Protein AF-A0A0F9HUX2-F1 (afdb_monomer_lite)

Secondary structure (DSSP, 8-state):
---PPPP--------TT-------------------PPPP----------PPEEEEEEEEEETTEEE-SSS--BPPTTPPEE---GGGT-SEEEESSHHHHHHHSTTS-SEEEEEEEEEEEEE-SSEEEEEEEEEEEEEEE-TTS-HHHHHHHHHHHHSPP------------------

Sequence (179 aa):
PPIIRPLDLGIPSMDPAAFLYPKHAAMMRSALLGPTARPDTSELPLETTFGEIIAWRAWKVDGGRLTSPYQDTPWQPGEIMEGGDPFKDHGFYAHKRVEHLFAQERENWQVVGTVKLWGNVVEHTEGYRAEFALPHEFHIFHSTFSDSFKDWLKQEYTAAPSSCDSGGGRFLGGGIGSE

Organism: NCBI:txid412755

Radius of gyration: 27.15 Å; chains: 1; bounding box: 93×83×53 Å

Structure (mmCIF, N/CA/C/O backbone):
data_AF-A0A0F9HUX2-F1
#
_entry.id   AF-A0A0F9HUX2-F1
#
loop_
_atom_site.group_PDB
_atom_site.id
_atom_site.type_symbol
_atom_site.label_atom_id
_atom_site.label_alt_id
_atom_site.label_comp_id
_atom_site.label_asym_id
_atom_site.label_entity_id
_atom_site.label_seq_id
_atom_site.pdbx_PDB_ins_code
_atom_site.Cartn_x
_atom_site.Cartn_y
_atom_site.Cartn_z
_atom_site.occupancy
_atom_site.B_iso_or_equiv
_atom_site.auth_seq_id
_atom_site.auth_comp_id
_atom_site.auth_asym_id
_atom_site.auth_atom_id
_atom_site.pdbx_PDB_model_num
ATOM 1 N N . PRO A 1 1 ? 10.590 54.035 8.665 1.00 52.31 1 PRO A N 1
ATOM 2 C CA . PRO A 1 1 ? 10.602 52.553 8.566 1.00 52.31 1 PRO A CA 1
ATOM 3 C C . PRO A 1 1 ? 11.756 52.095 7.659 1.00 52.31 1 PRO A C 1
ATOM 5 O O . PRO A 1 1 ? 11.871 52.627 6.557 1.00 52.31 1 PRO A O 1
ATOM 8 N N . PRO A 1 2 ? 12.661 51.210 8.113 1.00 50.84 2 PRO A N 1
ATOM 9 C CA . PRO A 1 2 ? 13.792 50.803 7.291 1.00 50.84 2 PRO A CA 1
ATOM 10 C C . PRO A 1 2 ? 13.350 49.805 6.214 1.00 50.84 2 PRO A C 1
ATOM 12 O O . PRO A 1 2 ? 12.593 48.872 6.473 1.00 50.84 2 PRO A O 1
ATOM 15 N N . ILE A 1 3 ? 13.828 50.046 4.995 1.00 51.69 3 ILE A N 1
ATOM 16 C CA . ILE A 1 3 ? 13.624 49.220 3.804 1.00 51.69 3 ILE A CA 1
ATOM 17 C C . ILE A 1 3 ? 14.624 48.062 3.873 1.00 51.69 3 ILE A C 1
ATOM 19 O O . ILE A 1 3 ? 15.833 48.279 3.786 1.00 51.69 3 ILE A O 1
ATOM 23 N N . ILE A 1 4 ? 14.121 46.842 4.054 1.00 52.94 4 ILE A N 1
ATOM 24 C CA . ILE A 1 4 ? 14.918 45.612 4.030 1.00 52.94 4 ILE A CA 1
ATOM 25 C C . ILE A 1 4 ? 15.219 45.276 2.565 1.00 52.94 4 ILE A C 1
ATOM 27 O O . ILE A 1 4 ? 14.303 45.100 1.764 1.00 52.94 4 ILE A O 1
ATOM 31 N N . ARG A 1 5 ? 16.506 45.211 2.206 1.00 58.47 5 ARG A N 1
ATOM 32 C CA . ARG A 1 5 ? 16.953 44.679 0.911 1.00 58.47 5 ARG A CA 1
ATOM 33 C C . ARG A 1 5 ? 16.986 43.145 0.966 1.00 58.47 5 ARG A C 1
ATOM 35 O O . ARG A 1 5 ? 17.370 42.610 2.006 1.00 58.47 5 ARG A O 1
ATOM 42 N N . PRO A 1 6 ? 16.627 42.441 -0.119 1.00 49.25 6 PRO A N 1
ATOM 43 C CA . PRO A 1 6 ? 16.744 40.990 -0.171 1.00 49.25 6 PRO A CA 1
ATOM 44 C C . PRO A 1 6 ? 18.218 40.559 -0.169 1.00 49.25 6 PRO A C 1
ATOM 46 O O . PRO A 1 6 ? 19.054 41.161 -0.845 1.00 49.25 6 PRO A O 1
ATOM 49 N N . LEU A 1 7 ? 18.509 39.529 0.630 1.00 53.97 7 LEU A N 1
ATOM 50 C CA . LEU A 1 7 ? 19.787 38.826 0.668 1.00 53.97 7 LEU A CA 1
ATOM 51 C C . LEU A 1 7 ? 20.039 38.152 -0.685 1.00 53.97 7 LEU A C 1
ATOM 53 O O . LEU A 1 7 ? 19.245 37.326 -1.133 1.00 53.97 7 LEU A O 1
ATOM 57 N N . ASP A 1 8 ? 21.171 38.493 -1.286 1.00 49.06 8 ASP A N 1
ATOM 58 C CA . ASP A 1 8 ? 21.746 37.838 -2.454 1.00 49.06 8 ASP A CA 1
ATOM 59 C C . ASP A 1 8 ? 22.336 36.487 -2.013 1.00 49.06 8 ASP A C 1
ATOM 61 O O . ASP A 1 8 ? 23.465 36.396 -1.526 1.00 49.06 8 ASP A O 1
ATOM 65 N N . LEU A 1 9 ? 21.515 35.435 -2.056 1.00 49.03 9 LEU A N 1
ATOM 66 C CA . LEU A 1 9 ? 21.965 34.063 -1.841 1.00 49.03 9 LEU A CA 1
ATOM 67 C C . LEU A 1 9 ? 22.540 33.559 -3.163 1.00 49.03 9 LEU A C 1
ATOM 69 O O . LEU A 1 9 ? 21.802 33.141 -4.051 1.00 49.03 9 LEU A O 1
ATOM 73 N N . GLY A 1 10 ? 23.867 33.624 -3.280 1.00 45.81 10 GLY A N 1
ATOM 74 C CA . GLY A 1 10 ? 24.620 33.098 -4.413 1.00 45.81 10 GLY A CA 1
ATOM 75 C C . GLY A 1 10 ? 24.354 31.610 -4.630 1.00 45.81 10 GLY A C 1
ATOM 76 O O . GLY A 1 10 ? 24.972 30.757 -3.995 1.00 45.81 10 GLY A O 1
ATOM 77 N N . ILE A 1 11 ? 23.441 31.306 -5.550 1.00 53.97 11 ILE A N 1
ATOM 78 C CA . ILE A 1 11 ? 23.256 29.968 -6.104 1.00 53.97 11 ILE A CA 1
ATOM 79 C C . ILE A 1 11 ? 24.374 29.764 -7.136 1.00 53.97 11 ILE A C 1
ATOM 81 O O . ILE A 1 11 ? 24.425 30.507 -8.120 1.00 53.97 11 ILE A O 1
ATOM 85 N N . PRO A 1 12 ? 25.289 28.797 -6.952 1.00 48.44 12 PRO A N 1
ATOM 86 C CA . PRO A 1 12 ? 26.262 28.483 -7.984 1.00 48.44 12 PRO A CA 1
ATOM 87 C C . PRO A 1 12 ? 25.538 27.918 -9.212 1.00 48.44 12 PRO A C 1
ATOM 89 O O . PRO A 1 12 ? 24.789 26.946 -9.129 1.00 48.44 12 PRO A O 1
ATOM 92 N N . SER A 1 13 ? 25.780 28.557 -10.354 1.00 51.34 13 SER A N 1
ATOM 93 C CA . SER A 1 13 ? 25.382 28.116 -11.690 1.00 51.34 13 SER A CA 1
ATOM 94 C C . SER A 1 13 ? 25.870 26.685 -11.941 1.00 51.34 13 SER A C 1
ATOM 96 O O . SER A 1 13 ? 27.068 26.467 -12.117 1.00 51.34 13 SER A O 1
ATOM 98 N N . MET A 1 14 ? 24.958 25.711 -11.959 1.00 44.34 14 MET A N 1
ATOM 99 C CA . MET A 1 14 ? 25.262 24.349 -12.401 1.00 44.34 14 MET A CA 1
ATOM 100 C C . MET A 1 14 ? 25.353 24.301 -13.929 1.00 44.34 14 MET A C 1
ATOM 102 O O . MET A 1 14 ? 24.434 24.712 -14.634 1.00 44.34 14 MET A O 1
ATOM 106 N N . ASP A 1 15 ? 26.481 23.792 -14.415 1.00 56.59 15 ASP A N 1
ATOM 107 C CA . ASP A 1 15 ? 26.767 23.520 -15.821 1.00 56.59 15 ASP A CA 1
ATOM 108 C C . ASP A 1 15 ? 25.947 22.300 -16.312 1.00 56.59 15 ASP A C 1
ATOM 110 O O . ASP A 1 15 ? 26.063 21.218 -15.727 1.00 56.59 15 ASP A O 1
ATOM 114 N N . PRO A 1 16 ? 25.120 22.425 -17.369 1.00 47.56 16 PRO A N 1
ATOM 115 C CA . PRO A 1 16 ? 24.325 21.318 -17.903 1.00 47.56 16 PRO A CA 1
ATOM 116 C C . PRO A 1 16 ? 25.131 20.261 -18.688 1.00 47.56 16 PRO A C 1
ATOM 118 O O . PRO A 1 16 ? 24.538 19.308 -19.190 1.00 47.56 16 PRO A O 1
ATOM 121 N N . ALA A 1 17 ? 26.461 20.370 -18.798 1.00 43.97 17 ALA A N 1
ATOM 122 C CA . ALA A 1 17 ? 27.284 19.455 -19.600 1.00 43.97 17 ALA A CA 1
ATOM 123 C C . ALA A 1 17 ? 27.924 18.269 -18.836 1.00 43.97 17 ALA A C 1
ATOM 125 O O . ALA A 1 17 ? 28.698 17.510 -19.419 1.00 43.97 17 ALA A O 1
ATOM 126 N N . ALA A 1 18 ? 27.606 18.050 -17.555 1.00 44.78 18 ALA A N 1
ATOM 127 C CA . ALA A 1 18 ? 28.278 17.031 -16.732 1.00 44.78 18 ALA A CA 1
ATOM 128 C C . ALA A 1 18 ? 27.721 15.587 -16.833 1.00 44.78 18 ALA A C 1
ATOM 130 O O . ALA A 1 18 ? 28.153 14.717 -16.078 1.00 44.78 18 ALA A O 1
ATOM 131 N N . PHE A 1 19 ? 26.821 15.284 -17.776 1.00 44.94 19 PHE A N 1
ATOM 132 C CA . PHE A 1 19 ? 26.379 13.908 -18.071 1.00 44.94 19 PHE A CA 1
ATOM 133 C C . PHE A 1 19 ? 27.100 13.328 -19.296 1.00 44.94 19 PHE A C 1
ATOM 135 O O . PHE A 1 19 ? 26.505 13.014 -20.323 1.00 44.94 19 PHE A O 1
ATOM 142 N N . LEU A 1 20 ? 28.414 13.158 -19.174 1.00 39.94 20 LEU A N 1
ATOM 143 C CA . LEU A 1 20 ? 29.215 12.335 -20.077 1.00 39.94 20 LEU A CA 1
ATOM 144 C C . LEU A 1 20 ? 29.820 11.203 -19.252 1.00 39.94 20 LEU A C 1
ATOM 146 O O . LEU A 1 20 ? 30.869 11.363 -18.640 1.00 39.94 20 LEU A O 1
ATOM 150 N N . TYR A 1 21 ? 29.128 10.064 -19.222 1.00 44.72 21 TYR A N 1
ATOM 151 C CA . TYR A 1 21 ? 29.671 8.795 -18.742 1.00 44.72 21 TYR A CA 1
ATOM 152 C C . TYR A 1 21 ? 30.761 8.311 -19.714 1.00 44.72 21 TYR A C 1
ATOM 154 O O . TYR A 1 21 ? 30.442 7.998 -20.864 1.00 44.72 21 TYR A O 1
ATOM 162 N N . PRO A 1 22 ? 32.034 8.184 -19.298 1.00 44.44 22 PRO A N 1
ATOM 163 C CA . PRO A 1 22 ? 33.033 7.441 -20.046 1.00 44.44 22 PRO A CA 1
ATOM 164 C C . PRO A 1 22 ? 33.162 6.024 -19.467 1.00 44.44 22 PRO A C 1
ATOM 166 O O . PRO A 1 22 ? 33.088 5.840 -18.252 1.00 44.44 22 PRO A O 1
ATOM 169 N N . LYS A 1 23 ? 33.486 5.056 -20.340 1.00 40.53 23 LYS A N 1
ATOM 170 C CA . LYS A 1 23 ? 33.548 3.587 -20.129 1.00 40.53 23 LYS A CA 1
ATOM 171 C C . LYS A 1 23 ? 32.155 2.996 -20.376 1.00 40.53 23 LYS A C 1
ATOM 173 O O . LYS A 1 23 ? 31.262 3.173 -19.572 1.00 40.53 23 LYS A O 1
ATOM 178 N N . HIS A 1 24 ? 31.858 2.426 -21.540 1.00 37.78 24 HIS A N 1
ATOM 179 C CA . HIS A 1 24 ? 32.299 1.098 -21.970 1.00 37.78 24 HIS A CA 1
ATOM 180 C C . HIS A 1 24 ? 32.529 1.073 -23.498 1.00 37.78 24 HIS A C 1
ATOM 182 O O . HIS A 1 24 ? 31.682 0.643 -24.275 1.00 37.78 24 HIS A O 1
ATOM 188 N N . ALA A 1 25 ? 33.706 1.520 -23.934 1.00 44.34 25 ALA A N 1
ATOM 189 C CA . ALA A 1 25 ? 34.208 1.311 -25.290 1.00 44.34 25 ALA A CA 1
ATOM 190 C C . ALA A 1 25 ? 35.470 0.445 -25.213 1.00 44.34 25 ALA A C 1
ATOM 192 O O . ALA A 1 25 ? 36.578 0.961 -25.283 1.00 44.34 25 ALA A O 1
ATOM 193 N N . ALA A 1 26 ? 35.299 -0.859 -24.985 1.00 42.72 26 ALA A N 1
ATOM 194 C CA . ALA A 1 26 ? 36.306 -1.892 -25.242 1.00 42.72 26 ALA A CA 1
ATOM 195 C C . ALA A 1 26 ? 35.709 -3.278 -24.958 1.00 42.72 26 ALA A C 1
ATOM 197 O O . ALA A 1 26 ? 35.698 -3.711 -23.815 1.00 42.72 26 ALA A O 1
ATOM 198 N N . MET A 1 27 ? 35.208 -3.956 -25.993 1.00 44.00 27 MET A N 1
ATOM 199 C CA . MET A 1 27 ? 35.378 -5.402 -26.217 1.00 44.00 27 MET A CA 1
ATOM 200 C C . MET A 1 27 ? 34.599 -5.800 -27.476 1.00 44.00 27 MET A C 1
ATOM 202 O O . MET A 1 27 ? 33.515 -6.367 -27.432 1.00 44.00 27 MET A O 1
ATOM 206 N N . MET A 1 28 ? 35.174 -5.491 -28.634 1.00 45.31 28 MET A N 1
ATOM 207 C CA . MET A 1 28 ? 34.886 -6.225 -29.860 1.00 45.31 28 MET A CA 1
ATOM 208 C C . MET A 1 28 ? 36.211 -6.570 -30.521 1.00 45.31 28 MET A C 1
ATOM 210 O O . MET A 1 28 ? 36.865 -5.690 -31.079 1.00 45.31 28 MET A O 1
ATOM 214 N N . ARG A 1 29 ? 36.589 -7.851 -30.446 1.00 42.22 29 ARG A N 1
ATOM 215 C CA . ARG A 1 29 ? 37.117 -8.633 -31.574 1.00 42.22 29 ARG A CA 1
ATOM 216 C C . ARG A 1 29 ? 37.336 -10.099 -31.189 1.00 42.22 29 ARG A C 1
ATOM 218 O O . ARG A 1 29 ? 37.993 -10.400 -30.203 1.00 42.22 29 ARG A O 1
ATOM 225 N N . SER A 1 30 ? 36.856 -10.949 -32.095 1.00 38.41 30 SER A N 1
ATOM 226 C CA . SER A 1 30 ? 37.288 -12.321 -32.379 1.00 38.41 30 SER A CA 1
ATOM 227 C C . SER A 1 30 ? 36.881 -13.440 -31.422 1.00 38.41 30 SER A C 1
ATOM 229 O O . SER A 1 30 ? 37.603 -13.783 -30.496 1.00 38.41 30 SER A O 1
ATOM 231 N N . ALA A 1 31 ? 35.829 -14.156 -31.820 1.00 46.97 31 ALA A N 1
ATOM 232 C CA . ALA A 1 31 ? 35.821 -15.610 -31.740 1.00 46.97 31 ALA A CA 1
ATOM 233 C C . ALA A 1 31 ? 35.429 -16.173 -33.113 1.00 46.97 31 ALA A C 1
ATOM 235 O O . ALA A 1 31 ? 34.412 -15.804 -33.699 1.00 46.97 31 ALA A O 1
ATOM 236 N N . LEU A 1 32 ? 36.320 -17.006 -33.638 1.00 50.41 32 LEU A N 1
ATOM 237 C CA . LEU A 1 32 ? 36.168 -17.796 -34.848 1.00 50.41 32 LEU A CA 1
ATOM 238 C C . LEU A 1 32 ? 35.016 -18.795 -34.681 1.00 50.41 32 LEU A C 1
ATOM 240 O O . LEU A 1 32 ? 34.799 -19.334 -33.599 1.00 50.41 32 LEU A O 1
ATOM 244 N N . LEU A 1 33 ? 34.311 -19.037 -35.783 1.00 53.19 33 LEU A N 1
ATOM 245 C CA . LEU A 1 33 ? 33.269 -20.044 -35.959 1.00 53.19 33 LEU A CA 1
ATOM 246 C C . LEU A 1 33 ? 33.734 -21.429 -35.470 1.00 53.19 33 LEU A C 1
ATOM 248 O O . LEU A 1 33 ? 34.483 -22.117 -36.161 1.00 53.19 33 LEU A O 1
ATOM 252 N N . GLY A 1 34 ? 33.269 -21.837 -34.289 1.00 52.94 34 GLY A N 1
ATOM 253 C CA . GLY A 1 34 ? 33.188 -23.241 -33.882 1.00 52.94 34 GLY A CA 1
ATOM 254 C C . GLY A 1 34 ? 31.833 -23.837 -34.294 1.00 52.94 34 GLY A C 1
ATOM 255 O O . GLY A 1 34 ? 30.872 -23.080 -34.461 1.00 52.94 34 GLY A O 1
ATOM 256 N N . PRO A 1 35 ? 31.726 -25.166 -34.486 1.00 54.91 35 PRO A N 1
ATOM 257 C CA . PRO A 1 35 ? 30.465 -25.812 -34.834 1.00 54.91 35 PRO A CA 1
ATOM 258 C C . PRO A 1 35 ? 29.410 -25.510 -33.766 1.00 54.91 35 PRO A C 1
ATOM 260 O O . PRO A 1 35 ? 29.627 -25.734 -32.576 1.00 54.91 35 PRO A O 1
ATOM 263 N N . THR A 1 36 ? 28.273 -24.979 -34.209 1.00 57.88 36 THR A N 1
ATOM 264 C CA . THR A 1 36 ? 27.108 -24.648 -33.391 1.00 57.88 36 THR A CA 1
ATOM 265 C C . THR A 1 36 ? 26.467 -25.925 -32.857 1.00 57.88 36 THR A C 1
ATOM 267 O O . THR A 1 36 ? 25.491 -26.439 -33.405 1.00 57.88 36 THR A O 1
ATOM 270 N N . ALA A 1 37 ? 27.013 -26.453 -31.760 1.00 58.31 37 ALA A N 1
ATOM 271 C CA . ALA A 1 37 ? 26.241 -27.315 -30.883 1.00 58.31 37 ALA A CA 1
ATOM 272 C C . ALA A 1 37 ? 24.991 -26.521 -30.487 1.00 58.31 37 ALA A C 1
ATOM 274 O O . ALA A 1 37 ? 25.092 -25.412 -29.955 1.00 58.31 37 ALA A O 1
ATOM 275 N N . ARG A 1 38 ? 23.809 -27.038 -30.842 1.00 59.78 38 ARG A N 1
ATOM 276 C CA . ARG A 1 38 ? 22.552 -26.465 -30.359 1.00 59.78 38 ARG A CA 1
ATOM 277 C C . ARG A 1 38 ? 22.642 -26.421 -28.831 1.00 59.78 38 ARG A C 1
ATOM 279 O O . ARG A 1 38 ? 23.103 -27.414 -28.267 1.00 59.78 38 ARG A O 1
ATOM 286 N N . PRO A 1 39 ? 22.251 -25.314 -28.178 1.00 61.03 39 PRO A N 1
ATOM 287 C CA . PRO A 1 39 ? 22.166 -25.299 -26.729 1.00 61.03 39 PRO A CA 1
ATOM 288 C C . PRO A 1 39 ? 21.292 -26.477 -26.307 1.00 61.03 39 PRO A C 1
ATOM 290 O O . PRO A 1 39 ? 20.183 -26.663 -26.819 1.00 61.03 39 PRO A O 1
ATOM 293 N N . ASP A 1 40 ? 21.875 -27.320 -25.464 1.00 56.19 40 ASP A N 1
ATOM 294 C CA . ASP A 1 40 ? 21.225 -28.480 -24.889 1.00 56.19 40 ASP A CA 1
ATOM 295 C C . ASP A 1 40 ? 19.905 -28.027 -24.256 1.00 56.19 40 ASP A C 1
ATOM 297 O O . ASP A 1 40 ? 19.872 -27.105 -23.444 1.00 56.19 40 ASP A O 1
ATOM 301 N N . THR A 1 41 ? 18.796 -28.604 -24.715 1.00 56.56 41 THR A N 1
ATOM 302 C CA . THR A 1 41 ? 17.450 -28.296 -24.206 1.00 56.56 41 THR A CA 1
ATOM 303 C C . THR A 1 41 ? 17.103 -29.192 -23.009 1.00 56.56 41 THR A C 1
ATOM 305 O O . THR A 1 41 ? 15.944 -29.270 -22.610 1.00 56.56 41 THR A O 1
ATOM 308 N N . SER A 1 42 ? 18.082 -29.907 -22.442 1.00 60.66 42 SER A N 1
ATOM 309 C CA . SER A 1 42 ? 17.913 -30.721 -21.241 1.00 60.66 42 SER A CA 1
ATOM 310 C C . SER A 1 42 ? 18.329 -29.947 -19.991 1.00 60.66 42 SER A C 1
ATOM 312 O O . SER A 1 42 ? 19.442 -30.049 -19.506 1.00 60.66 4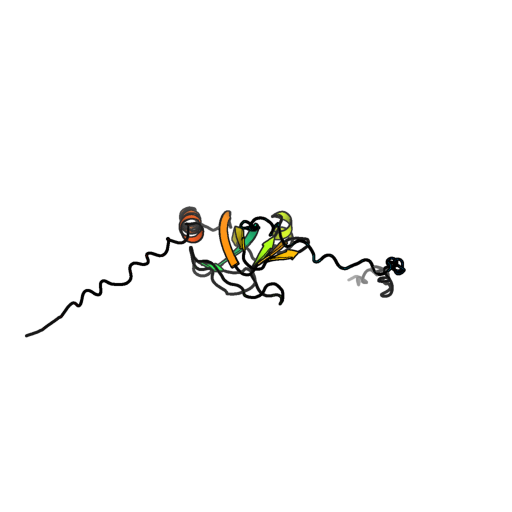2 SER A O 1
ATOM 314 N N . GLU A 1 43 ? 17.400 -29.105 -19.543 1.00 57.53 43 GLU A N 1
ATOM 315 C CA . GLU A 1 43 ? 17.175 -28.593 -18.181 1.00 57.53 43 GLU A CA 1
ATOM 316 C C . GLU A 1 43 ? 16.431 -27.268 -18.358 1.00 57.53 43 GLU A C 1
ATOM 318 O O . GLU A 1 43 ? 16.991 -26.177 -18.256 1.00 57.53 43 GLU A O 1
ATOM 323 N N . LEU A 1 44 ? 15.136 -27.353 -18.695 1.00 59.62 44 LEU A N 1
ATOM 324 C CA . LEU A 1 44 ? 14.259 -26.215 -18.439 1.00 59.62 44 LEU A CA 1
ATOM 325 C C . LEU A 1 44 ? 14.416 -25.912 -16.943 1.00 59.62 44 LEU A C 1
ATOM 327 O O . LEU A 1 44 ? 14.222 -26.837 -16.145 1.00 59.62 44 LEU A O 1
ATOM 331 N N . PRO A 1 45 ? 14.832 -24.692 -16.553 1.00 55.12 45 PRO A N 1
ATOM 332 C CA . PRO A 1 45 ? 14.969 -24.357 -15.147 1.00 55.12 45 PRO A CA 1
ATOM 333 C C . PRO A 1 45 ? 13.656 -24.717 -14.459 1.00 55.12 45 PRO A C 1
ATOM 335 O O . PRO A 1 45 ? 12.591 -24.429 -15.015 1.00 55.12 45 PRO A O 1
ATOM 338 N N . LEU A 1 46 ? 13.757 -25.392 -13.302 1.00 57.19 46 LEU A N 1
ATOM 339 C CA . LEU A 1 46 ? 12.633 -25.644 -12.396 1.00 57.19 46 LEU A CA 1
ATOM 340 C C . LEU A 1 46 ? 11.689 -24.453 -12.480 1.00 57.19 46 LEU A C 1
ATOM 342 O O . LEU A 1 46 ? 12.181 -23.327 -12.355 1.00 57.19 46 LEU A O 1
ATOM 346 N N . GLU A 1 47 ? 10.399 -24.708 -12.728 1.00 49.19 47 GLU A N 1
ATOM 347 C CA . GLU A 1 47 ? 9.352 -23.688 -12.760 1.00 49.19 47 GLU A CA 1
ATOM 348 C C . GLU A 1 47 ? 9.686 -22.610 -11.733 1.00 49.19 47 GLU A C 1
ATOM 350 O O . GLU A 1 47 ? 9.614 -22.836 -10.524 1.00 49.19 47 GLU A O 1
ATOM 355 N N . THR A 1 48 ? 10.192 -21.470 -12.208 1.00 48.50 48 THR A N 1
ATOM 356 C CA . THR A 1 48 ? 10.581 -20.389 -11.315 1.00 48.50 48 THR A CA 1
ATOM 357 C C . THR A 1 48 ? 9.276 -19.721 -10.948 1.00 48.50 48 THR A C 1
ATOM 359 O O . THR A 1 48 ? 8.854 -18.749 -11.567 1.00 48.50 48 THR A O 1
ATOM 362 N N . THR A 1 49 ? 8.572 -20.311 -9.986 1.00 49.81 49 THR A N 1
ATOM 363 C CA . THR A 1 49 ? 7.463 -19.662 -9.311 1.00 49.81 49 THR A CA 1
ATOM 364 C C . THR A 1 49 ? 8.078 -18.504 -8.547 1.00 49.81 49 THR A C 1
ATOM 366 O O . THR A 1 49 ? 8.579 -18.672 -7.434 1.00 49.81 49 THR A O 1
ATOM 369 N N . PHE A 1 50 ? 8.124 -17.333 -9.179 1.00 61.12 50 PHE A N 1
ATOM 370 C CA . PHE A 1 50 ? 8.369 -16.091 -8.470 1.00 61.12 50 PHE A CA 1
ATOM 371 C C . PHE A 1 50 ? 7.241 -15.970 -7.447 1.00 61.12 50 PHE A C 1
ATOM 373 O O . PHE A 1 50 ? 6.083 -15.761 -7.808 1.00 61.12 50 PHE A O 1
ATOM 380 N N . GLY A 1 51 ? 7.570 -16.236 -6.182 1.00 75.62 51 GLY A N 1
ATOM 381 C CA . GLY A 1 51 ? 6.635 -16.069 -5.080 1.00 75.62 51 GLY A CA 1
ATOM 382 C C . GLY A 1 51 ? 6.133 -14.629 -5.026 1.00 75.62 51 GLY A C 1
ATOM 383 O O . GLY A 1 51 ? 6.781 -13.712 -5.534 1.00 75.62 51 GLY A O 1
ATOM 384 N N . GLU A 1 52 ? 4.969 -14.440 -4.414 1.00 90.62 52 GLU A N 1
ATOM 385 C CA . GLU A 1 52 ? 4.390 -13.117 -4.181 1.00 90.62 52 GLU A CA 1
ATOM 386 C C . GLU A 1 52 ? 5.429 -12.190 -3.524 1.00 90.62 52 GLU A C 1
ATOM 388 O O . GLU A 1 52 ? 6.047 -12.539 -2.514 1.00 90.62 52 GLU A O 1
ATOM 393 N N . ILE A 1 53 ? 5.620 -10.995 -4.083 1.00 95.94 53 ILE A N 1
ATOM 394 C CA . ILE A 1 53 ? 6.478 -9.972 -3.486 1.00 95.94 53 ILE A CA 1
ATOM 395 C C . ILE A 1 53 ? 5.658 -9.236 -2.435 1.00 95.94 53 ILE A C 1
ATOM 397 O O . ILE A 1 53 ? 4.608 -8.677 -2.742 1.00 95.94 53 ILE A O 1
ATOM 401 N N . ILE A 1 54 ? 6.153 -9.194 -1.200 1.00 97.19 54 ILE A N 1
ATOM 402 C CA . ILE A 1 54 ? 5.548 -8.403 -0.127 1.00 97.19 54 ILE A CA 1
ATOM 403 C C . ILE A 1 54 ? 6.293 -7.072 -0.024 1.00 97.19 54 ILE A C 1
ATOM 405 O O . ILE A 1 54 ? 7.510 -7.040 0.166 1.00 97.19 54 ILE A O 1
ATOM 409 N N . ALA A 1 55 ? 5.562 -5.969 -0.150 1.00 97.81 55 ALA A N 1
ATOM 410 C CA . ALA A 1 55 ? 6.118 -4.619 -0.135 1.00 97.81 55 ALA A CA 1
ATOM 411 C C . ALA A 1 55 ? 5.200 -3.634 0.603 1.00 97.81 55 ALA A C 1
ATOM 413 O O . ALA A 1 55 ? 4.036 -3.925 0.856 1.00 97.81 55 ALA A O 1
ATOM 414 N N . TRP A 1 56 ? 5.719 -2.464 0.966 1.00 98.31 56 TRP A N 1
ATOM 415 C CA . TRP A 1 56 ? 5.012 -1.444 1.741 1.00 98.31 56 TRP A CA 1
ATOM 416 C C . TRP A 1 56 ? 4.134 -0.556 0.866 1.00 98.31 56 TRP A C 1
ATOM 418 O O . TRP A 1 56 ? 4.586 -0.038 -0.153 1.00 98.31 56 TRP A O 1
ATOM 428 N N . ARG A 1 57 ? 2.896 -0.302 1.285 1.00 97.56 57 ARG A N 1
ATOM 429 C CA . ARG A 1 57 ? 1.981 0.601 0.582 1.00 97.56 57 ARG A CA 1
ATOM 430 C C . ARG A 1 57 ? 1.165 1.448 1.554 1.00 97.56 57 ARG A C 1
ATOM 432 O O . ARG A 1 57 ? 0.904 1.055 2.690 1.00 97.56 57 ARG A O 1
ATOM 439 N N . ALA A 1 58 ? 0.805 2.638 1.085 1.00 97.12 58 ALA A N 1
ATOM 440 C CA . ALA A 1 58 ? -0.099 3.557 1.747 1.00 97.12 58 ALA A CA 1
ATOM 441 C C . ALA A 1 58 ? -1.460 3.577 1.043 1.00 97.12 58 ALA A C 1
ATOM 443 O O . ALA A 1 58 ? -1.547 3.437 -0.181 1.00 97.12 58 ALA A O 1
ATOM 444 N N . TRP A 1 59 ? -2.511 3.803 1.822 1.00 97.25 59 TRP A N 1
ATOM 445 C CA . TRP A 1 59 ? -3.878 3.970 1.345 1.00 97.25 59 TRP A CA 1
ATOM 446 C C . TRP A 1 59 ? -4.544 5.169 2.009 1.00 97.25 59 TRP A C 1
ATOM 448 O O . TRP A 1 59 ? -4.234 5.536 3.151 1.00 97.25 59 TRP A O 1
ATOM 458 N N . LYS A 1 60 ? -5.514 5.734 1.293 1.00 96.06 60 LYS A N 1
ATOM 459 C CA . LYS A 1 60 ? -6.548 6.605 1.852 1.00 96.06 60 LYS A CA 1
ATOM 460 C C . LYS A 1 60 ? -7.776 5.771 2.185 1.00 96.06 60 LYS A C 1
ATOM 462 O O . LYS A 1 60 ? -7.924 4.647 1.712 1.00 96.06 60 LYS A O 1
ATOM 467 N N . VAL A 1 61 ? -8.637 6.325 3.022 1.00 95.62 61 VAL A N 1
ATOM 468 C CA . VAL A 1 61 ? -9.944 5.771 3.346 1.00 95.62 61 VAL A CA 1
ATOM 469 C C . VAL A 1 61 ? -10.988 6.780 2.904 1.00 95.62 61 VAL A C 1
ATOM 471 O O . VAL A 1 61 ? -11.095 7.858 3.486 1.00 95.62 61 VAL A O 1
ATOM 474 N N . ASP A 1 62 ? -11.770 6.409 1.898 1.00 94.31 62 ASP A N 1
ATOM 475 C CA . ASP A 1 62 ? -12.898 7.200 1.416 1.00 94.31 62 ASP A CA 1
ATOM 476 C C . ASP A 1 62 ? -14.167 6.347 1.404 1.00 94.31 62 ASP A C 1
ATOM 478 O O . ASP A 1 62 ? -14.147 5.185 1.000 1.00 94.31 62 ASP A O 1
ATOM 482 N N . GLY A 1 63 ? -15.265 6.885 1.939 1.00 92.69 63 GLY A N 1
ATOM 483 C CA . GLY A 1 63 ? -16.522 6.143 2.090 1.00 92.69 63 GLY A CA 1
ATOM 484 C C . GLY A 1 63 ? -16.389 4.807 2.842 1.00 92.69 63 GLY A C 1
ATOM 485 O O . GLY A 1 63 ? -17.162 3.885 2.589 1.00 92.69 63 GLY A O 1
ATOM 486 N N . GLY A 1 64 ? -15.391 4.672 3.725 1.00 93.12 64 GLY A N 1
ATOM 487 C CA . GLY A 1 64 ? -15.091 3.427 4.444 1.00 93.12 64 GLY A CA 1
ATOM 488 C C . GLY A 1 64 ? -14.322 2.378 3.631 1.00 93.12 64 GLY A C 1
ATOM 489 O O . GLY A 1 64 ? -14.194 1.247 4.086 1.00 93.12 64 GLY A O 1
ATOM 490 N N . ARG A 1 65 ? -13.800 2.723 2.450 1.00 94.88 65 ARG A N 1
ATOM 491 C CA . ARG A 1 65 ? -13.039 1.822 1.573 1.00 94.88 65 ARG A CA 1
ATOM 492 C C . ARG A 1 65 ? -11.616 2.318 1.387 1.00 94.88 65 ARG A C 1
ATOM 494 O O . ARG A 1 65 ? -11.370 3.522 1.401 1.00 94.88 65 ARG A O 1
ATOM 501 N N . LEU A 1 66 ? -10.686 1.389 1.180 1.00 96.62 66 LEU A N 1
ATOM 502 C CA . LEU A 1 66 ? -9.317 1.739 0.819 1.00 96.62 66 LEU A CA 1
ATOM 503 C C . LEU A 1 66 ? -9.277 2.300 -0.604 1.00 96.62 66 LEU A C 1
ATOM 505 O O . LEU A 1 66 ? -9.843 1.717 -1.526 1.00 96.62 66 LEU A O 1
ATOM 509 N N . THR A 1 67 ? -8.587 3.416 -0.793 1.00 96.12 67 THR A N 1
ATOM 510 C CA . THR A 1 67 ? -8.365 4.050 -2.097 1.00 96.12 67 THR A CA 1
ATOM 511 C C . THR A 1 67 ? -6.882 4.352 -2.292 1.00 96.12 67 THR A C 1
ATOM 513 O O . THR A 1 67 ? -6.086 4.358 -1.343 1.00 96.12 67 THR A O 1
ATOM 516 N N . SER A 1 68 ? -6.477 4.558 -3.546 1.00 92.44 68 SER A N 1
ATOM 517 C CA . SER A 1 68 ? -5.108 4.982 -3.843 1.00 92.44 68 SER A CA 1
ATOM 518 C C . SER A 1 68 ? -4.862 6.408 -3.315 1.00 92.44 68 SER A C 1
ATOM 520 O O . SER A 1 68 ? -5.737 7.263 -3.442 1.00 92.44 68 SER A O 1
ATOM 522 N N . PRO A 1 69 ? -3.675 6.715 -2.756 1.00 90.44 69 PRO A N 1
ATOM 523 C CA . PRO A 1 69 ? -3.355 8.068 -2.290 1.00 90.44 69 PRO A CA 1
ATOM 524 C C . PRO A 1 69 ? -3.470 9.155 -3.367 1.00 90.44 69 PRO A C 1
ATOM 526 O O . PRO A 1 69 ? -3.800 10.300 -3.057 1.00 90.44 69 PRO A O 1
ATOM 529 N N . TYR A 1 70 ? -3.228 8.782 -4.628 1.00 88.81 70 TYR A N 1
ATOM 530 C CA . TYR A 1 70 ? -3.175 9.699 -5.772 1.00 88.81 70 TYR A CA 1
ATOM 531 C C . TYR A 1 70 ? -4.270 9.472 -6.820 1.00 88.81 70 TYR A C 1
ATOM 533 O O . TYR A 1 70 ? -4.354 10.234 -7.779 1.00 88.81 70 TYR A O 1
ATOM 541 N N . GLN A 1 71 ? -5.066 8.409 -6.691 1.00 89.38 71 GLN A N 1
ATOM 542 C CA . GLN A 1 71 ? -6.118 8.069 -7.651 1.00 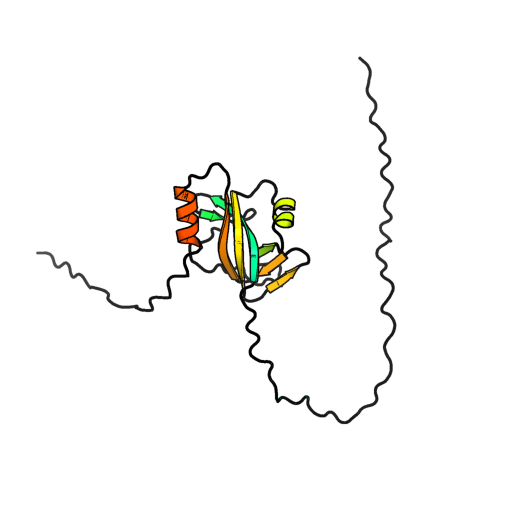89.38 71 GLN A CA 1
ATOM 543 C C . GLN A 1 71 ? -7.381 7.644 -6.905 1.00 89.38 71 GLN A C 1
ATOM 545 O O . GLN A 1 71 ? -7.308 6.889 -5.939 1.00 89.38 71 GLN A O 1
ATOM 550 N N . ASP A 1 72 ? -8.549 8.008 -7.420 1.00 88.12 72 ASP A N 1
ATOM 551 C CA . ASP A 1 72 ? -9.838 7.648 -6.812 1.00 88.12 72 ASP A CA 1
ATOM 552 C C . ASP A 1 72 ? -10.277 6.215 -7.168 1.00 88.12 72 ASP A C 1
ATOM 554 O O . ASP A 1 72 ? -11.454 5.928 -7.358 1.00 88.12 72 ASP A O 1
ATOM 558 N N . THR A 1 73 ? -9.319 5.292 -7.308 1.00 92.19 73 THR A N 1
ATOM 559 C CA . THR A 1 73 ? -9.602 3.877 -7.575 1.00 92.19 73 THR A CA 1
ATOM 560 C C . THR A 1 73 ? -9.818 3.144 -6.251 1.00 92.19 73 THR A C 1
ATOM 562 O O . THR A 1 73 ? -8.862 3.019 -5.471 1.00 92.19 73 THR A O 1
ATOM 565 N N . PRO A 1 74 ? -11.044 2.667 -5.971 1.00 95.00 74 PRO A N 1
ATOM 566 C CA . PRO A 1 74 ? -11.328 1.918 -4.761 1.00 95.00 74 PRO A CA 1
ATOM 567 C C . PRO A 1 74 ? -10.743 0.513 -4.847 1.00 95.00 74 PRO A C 1
ATOM 569 O O . PRO A 1 74 ? -10.826 -0.154 -5.875 1.00 95.00 74 PRO A O 1
ATOM 572 N N . TRP A 1 75 ? -10.188 0.056 -3.733 1.00 95.38 75 TRP A N 1
ATOM 573 C CA . TRP A 1 75 ? -9.795 -1.328 -3.532 1.00 95.38 75 TRP A CA 1
ATOM 574 C C . TRP A 1 75 ? -10.998 -2.093 -3.004 1.00 95.38 75 TRP A C 1
ATOM 576 O O . TRP A 1 75 ? -11.603 -1.701 -1.996 1.00 95.38 75 TRP A O 1
ATOM 586 N N . GLN A 1 76 ? -11.344 -3.179 -3.683 1.00 94.12 76 GLN A N 1
ATOM 587 C CA . GLN A 1 76 ? -12.411 -4.060 -3.233 1.00 94.12 76 GLN A CA 1
ATOM 588 C C . GLN A 1 76 ? -11.880 -4.987 -2.126 1.00 94.12 76 GLN A C 1
ATOM 590 O O . GLN A 1 76 ? -10.762 -5.495 -2.244 1.00 94.12 76 GLN A O 1
ATOM 595 N N . PRO A 1 77 ? -12.620 -5.174 -1.019 1.00 93.50 77 PRO A N 1
ATOM 596 C CA . PRO A 1 77 ? -12.179 -6.057 0.055 1.00 93.50 77 PRO A CA 1
ATOM 597 C C . PRO A 1 77 ? -12.049 -7.509 -0.413 1.00 93.50 77 PRO A C 1
ATOM 599 O O . PRO A 1 77 ? -12.954 -8.030 -1.059 1.00 93.50 77 PRO A O 1
ATOM 602 N N . GLY A 1 78 ? -10.918 -8.146 -0.101 1.00 90.88 78 GLY A N 1
ATOM 603 C CA . GLY A 1 78 ? -10.651 -9.553 -0.420 1.00 90.88 78 GLY A CA 1
ATOM 604 C C . GLY A 1 78 ? -10.460 -9.868 -1.908 1.00 90.88 78 GLY A C 1
ATOM 605 O O . GLY A 1 78 ? -10.223 -11.025 -2.251 1.00 90.88 78 GLY A O 1
ATOM 606 N N . GLU A 1 79 ? -10.541 -8.874 -2.797 1.00 92.06 79 GLU A N 1
ATOM 607 C CA . GLU A 1 79 ? -10.383 -9.075 -4.237 1.00 92.06 79 GLU A CA 1
ATOM 608 C C . GLU A 1 79 ? -8.976 -8.719 -4.715 1.00 92.06 79 GLU A C 1
ATOM 610 O O . GLU A 1 79 ? -8.328 -7.780 -4.243 1.00 92.06 79 GLU A O 1
ATOM 615 N N . ILE A 1 80 ? -8.520 -9.478 -5.709 1.00 94.69 80 ILE A N 1
ATOM 616 C CA . ILE A 1 80 ? -7.287 -9.193 -6.432 1.00 94.69 80 ILE A CA 1
ATOM 617 C C . ILE A 1 80 ? -7.519 -7.961 -7.301 1.00 94.69 80 ILE A C 1
ATOM 619 O O . ILE A 1 80 ? -8.444 -7.924 -8.111 1.00 94.69 80 ILE A O 1
ATOM 623 N N . MET A 1 81 ? -6.641 -6.975 -7.168 1.00 95.62 81 MET A N 1
ATOM 624 C CA . MET A 1 81 ? -6.651 -5.790 -8.010 1.00 95.62 81 MET A CA 1
ATOM 625 C C . MET A 1 81 ? -5.762 -6.009 -9.236 1.00 95.62 81 MET A C 1
ATOM 627 O O . MET A 1 81 ? -4.645 -6.506 -9.099 1.00 95.62 81 MET A O 1
ATOM 631 N N . GLU A 1 82 ? -6.219 -5.573 -10.412 1.00 95.81 82 GLU A N 1
ATOM 632 C CA . GLU A 1 82 ? -5.461 -5.595 -11.671 1.00 95.81 82 GLU A CA 1
ATOM 633 C C . GLU A 1 82 ? -5.202 -4.162 -12.155 1.00 95.81 82 GLU A C 1
ATOM 635 O O . GLU A 1 82 ? -6.121 -3.358 -12.306 1.00 95.81 82 GLU A O 1
ATOM 640 N N . GLY A 1 83 ? -3.927 -3.821 -12.337 1.00 92.62 83 GLY A N 1
ATOM 641 C CA . GLY A 1 83 ? -3.470 -2.458 -12.598 1.00 92.62 83 GLY A CA 1
ATOM 642 C C . GLY A 1 83 ? -2.958 -2.232 -14.019 1.00 92.62 83 GLY A C 1
ATOM 643 O O . GLY A 1 83 ? -2.545 -1.114 -14.331 1.00 92.62 83 GLY A O 1
ATOM 644 N N . GLY A 1 84 ? -2.981 -3.259 -14.875 1.00 93.38 84 GLY A N 1
ATOM 645 C CA . GLY A 1 84 ? -2.465 -3.225 -16.244 1.00 93.38 84 GLY A CA 1
ATOM 646 C C . GLY A 1 84 ? -0.961 -3.502 -16.353 1.00 93.38 84 GLY A C 1
ATOM 647 O O . GLY A 1 84 ? -0.334 -4.011 -15.430 1.00 93.38 84 GLY A O 1
ATOM 648 N N . ASP A 1 85 ? -0.383 -3.165 -17.509 1.00 93.81 85 ASP A N 1
ATOM 649 C CA . ASP A 1 85 ? 0.999 -3.506 -17.877 1.00 93.81 85 ASP A CA 1
ATOM 650 C C . ASP A 1 85 ? 2.044 -2.607 -17.172 1.00 93.81 85 ASP A C 1
ATOM 652 O O . ASP A 1 85 ? 2.164 -1.418 -17.510 1.00 93.81 85 ASP A O 1
ATOM 656 N N . PRO A 1 86 ? 2.852 -3.146 -16.238 1.00 93.81 86 PRO A N 1
ATOM 657 C CA . PRO A 1 86 ? 3.826 -2.361 -15.486 1.00 93.81 86 PRO A CA 1
ATOM 658 C C . PRO A 1 86 ? 4.995 -1.839 -16.324 1.00 93.81 86 PRO A C 1
ATOM 660 O O . PRO A 1 86 ? 5.630 -0.861 -15.930 1.00 93.81 86 PRO A O 1
ATOM 663 N N . PHE A 1 87 ? 5.261 -2.420 -17.499 1.00 92.44 87 PHE A N 1
ATOM 664 C CA . PHE A 1 87 ? 6.303 -1.941 -18.412 1.00 92.44 87 PHE A CA 1
ATOM 665 C C . PHE A 1 87 ? 5.876 -0.697 -19.205 1.00 92.44 87 PHE A C 1
ATOM 667 O O . PHE A 1 87 ? 6.720 -0.036 -19.808 1.00 92.44 87 PHE A O 1
ATOM 674 N N . LYS A 1 88 ? 4.579 -0.356 -19.195 1.00 94.12 88 LYS A N 1
ATOM 675 C CA . LYS A 1 88 ? 3.997 0.844 -19.833 1.00 94.12 88 LYS A CA 1
ATOM 676 C C . LYS A 1 88 ? 3.582 1.901 -18.822 1.00 94.12 88 LYS A C 1
ATOM 678 O O . LYS A 1 88 ? 2.640 2.656 -19.022 1.00 94.12 88 LYS A O 1
ATOM 683 N N . ASP A 1 89 ? 4.275 1.899 -17.704 1.00 90.06 89 ASP A N 1
ATOM 684 C CA . ASP A 1 89 ? 4.025 2.754 -16.571 1.00 90.06 89 ASP A CA 1
ATOM 685 C C . ASP A 1 89 ? 2.673 2.581 -15.833 1.00 90.06 89 ASP A C 1
ATOM 687 O O . ASP A 1 89 ? 2.357 3.379 -14.946 1.00 90.06 89 ASP A O 1
ATOM 691 N N . HIS A 1 90 ? 1.914 1.515 -16.097 1.00 93.00 90 HIS A N 1
ATOM 692 C CA . HIS A 1 90 ? 0.689 1.181 -15.353 1.00 93.00 90 HIS A CA 1
ATOM 693 C C . HIS A 1 90 ? 0.975 0.266 -14.148 1.00 93.00 90 HIS A C 1
ATOM 695 O O . HIS A 1 90 ? 2.122 -0.058 -13.877 1.00 93.00 90 HIS A O 1
ATOM 701 N N . GLY A 1 91 ? -0.036 -0.141 -13.383 1.00 94.56 91 GLY A N 1
ATOM 702 C CA . GLY A 1 91 ? 0.143 -1.077 -12.270 1.00 94.56 91 GLY A CA 1
ATOM 703 C C . GLY A 1 91 ? 0.222 -0.448 -10.878 1.00 94.56 91 GLY A C 1
ATOM 704 O O . GLY A 1 91 ? 0.149 0.767 -10.674 1.00 94.56 91 GLY A O 1
ATOM 705 N N . PHE A 1 92 ? 0.364 -1.318 -9.883 1.00 96.38 92 PHE A N 1
ATOM 706 C CA . PHE A 1 92 ? 0.393 -0.954 -8.474 1.00 96.38 92 PHE A CA 1
ATOM 707 C C . PHE A 1 92 ? 1.814 -0.775 -7.971 1.00 96.38 92 PHE A C 1
ATOM 709 O O . PHE A 1 92 ? 2.625 -1.697 -8.003 1.00 96.38 92 PHE A O 1
ATOM 716 N N . TYR A 1 93 ? 2.082 0.411 -7.437 1.00 96.12 93 TYR A N 1
ATOM 717 C CA . TYR A 1 93 ? 3.334 0.718 -6.765 1.00 96.12 93 TYR A CA 1
ATOM 718 C C . TYR A 1 93 ? 3.352 0.274 -5.303 1.00 96.12 93 TYR A C 1
ATOM 720 O O . TYR A 1 93 ? 2.368 0.434 -4.574 1.00 96.12 93 TYR A O 1
ATOM 728 N N . ALA A 1 94 ? 4.502 -0.212 -4.856 1.00 97.44 94 ALA A N 1
ATOM 729 C CA . ALA A 1 94 ? 4.800 -0.408 -3.445 1.00 97.44 94 ALA A CA 1
ATOM 730 C C . ALA A 1 94 ? 6.288 -0.169 -3.183 1.00 97.44 94 ALA A C 1
ATOM 732 O O . ALA A 1 94 ? 7.126 -0.339 -4.065 1.00 97.44 94 ALA A O 1
ATOM 733 N N . HIS A 1 95 ? 6.628 0.209 -1.961 1.00 97.69 95 HIS A N 1
ATOM 734 C CA . HIS A 1 95 ? 7.983 0.517 -1.537 1.00 97.69 95 HIS A CA 1
ATOM 735 C C . HIS A 1 95 ? 8.662 -0.697 -0.914 1.00 97.69 95 HIS A C 1
ATOM 737 O O . HIS A 1 95 ? 8.056 -1.470 -0.176 1.00 97.69 95 HIS A O 1
ATOM 743 N N . LYS A 1 96 ? 9.968 -0.830 -1.136 1.00 97.88 96 LYS A N 1
ATOM 744 C CA . LYS A 1 96 ? 10.782 -1.859 -0.470 1.00 97.88 96 LYS A CA 1
ATOM 745 C C . LYS A 1 96 ? 10.884 -1.632 1.037 1.00 97.88 96 LYS A C 1
ATOM 747 O O . LYS A 1 96 ? 11.052 -2.577 1.800 1.00 97.88 96 LYS A O 1
ATOM 752 N N . ARG A 1 97 ? 10.828 -0.367 1.454 1.00 96.81 97 ARG A N 1
ATOM 753 C CA . ARG A 1 97 ? 11.086 0.094 2.819 1.00 96.81 97 ARG A CA 1
ATOM 754 C C . ARG A 1 97 ? 10.048 1.126 3.238 1.00 96.81 97 ARG A C 1
ATOM 756 O O . ARG A 1 97 ? 9.667 1.978 2.433 1.00 96.81 97 ARG A O 1
ATOM 763 N N . VAL A 1 98 ? 9.624 1.071 4.497 1.00 96.38 98 VAL A N 1
ATOM 764 C CA . VAL A 1 98 ? 8.589 1.965 5.033 1.00 96.38 98 VAL A CA 1
ATOM 765 C C . VAL A 1 98 ? 9.075 3.416 5.129 1.00 96.38 98 VAL A C 1
ATOM 767 O O . VAL A 1 98 ? 8.299 4.350 4.944 1.00 96.38 98 VAL A O 1
ATOM 770 N N . GLU A 1 99 ? 10.375 3.634 5.332 1.00 95.69 99 GLU A N 1
ATOM 771 C CA . GLU A 1 99 ? 10.967 4.970 5.419 1.00 95.69 99 GLU A CA 1
ATOM 772 C C . GLU A 1 99 ? 10.821 5.735 4.099 1.00 95.69 99 GLU A C 1
ATOM 774 O O . GLU A 1 99 ? 10.559 6.937 4.099 1.00 95.69 99 GLU A O 1
ATOM 779 N N . HIS A 1 100 ? 10.952 5.037 2.967 1.00 93.75 100 HIS A N 1
ATOM 780 C CA . HIS A 1 100 ? 10.814 5.641 1.640 1.00 93.75 100 HIS A CA 1
ATOM 781 C C . HIS A 1 100 ? 9.357 5.954 1.313 1.00 93.75 100 HIS A C 1
ATOM 783 O O . HIS A 1 100 ? 9.081 7.010 0.746 1.00 93.75 100 HIS A O 1
ATOM 789 N N . LEU A 1 101 ? 8.432 5.097 1.755 1.00 94.12 101 LEU A N 1
ATOM 790 C CA . LEU A 1 101 ? 7.003 5.386 1.705 1.00 94.12 101 LEU A CA 1
ATOM 791 C C . LEU A 1 101 ? 6.700 6.685 2.459 1.00 94.12 101 LEU A C 1
ATOM 793 O O . LEU A 1 101 ? 6.109 7.594 1.888 1.00 94.12 101 LEU A O 1
ATOM 797 N N . PHE A 1 102 ? 7.160 6.837 3.703 1.00 92.50 102 PHE A N 1
ATOM 798 C CA . PHE A 1 102 ? 6.908 8.069 4.459 1.00 92.50 102 PHE A CA 1
ATOM 799 C C . PHE A 1 102 ? 7.610 9.297 3.885 1.00 92.50 102 PHE A C 1
ATOM 801 O O . PHE A 1 102 ? 7.087 10.405 3.991 1.00 92.50 102 PHE A O 1
ATOM 808 N N . ALA A 1 103 ? 8.780 9.127 3.268 1.00 90.88 103 ALA A N 1
ATOM 809 C CA . ALA A 1 103 ? 9.467 10.228 2.610 1.00 90.88 103 ALA A CA 1
ATOM 810 C C . ALA A 1 103 ? 8.664 10.782 1.420 1.00 90.88 103 ALA A C 1
ATOM 812 O O . ALA A 1 103 ? 8.678 11.999 1.226 1.00 90.88 103 ALA A O 1
ATOM 813 N N . GLN A 1 104 ? 7.966 9.913 0.679 1.00 87.81 104 GLN A N 1
ATOM 814 C CA . GLN A 1 104 ? 7.223 10.246 -0.539 1.00 87.81 104 GLN A CA 1
ATOM 815 C C . GLN A 1 104 ? 5.746 10.604 -0.282 1.00 87.81 104 GLN A C 1
ATOM 817 O O . GLN A 1 104 ? 5.227 11.539 -0.885 1.00 87.81 104 GLN A O 1
ATOM 822 N N . GLU A 1 105 ? 5.081 9.922 0.651 1.00 84.88 105 GLU A N 1
ATOM 823 C CA . GLU A 1 105 ? 3.622 9.980 0.850 1.00 84.88 105 GLU A CA 1
ATOM 824 C C . GLU A 1 105 ? 3.170 10.955 1.950 1.00 84.88 105 GLU A C 1
ATOM 826 O O . GLU A 1 105 ? 2.040 10.869 2.418 1.00 84.88 105 GLU A O 1
ATOM 831 N N . ARG A 1 106 ? 4.037 11.876 2.389 1.00 75.56 106 ARG A N 1
ATOM 832 C CA . ARG A 1 106 ? 4.006 12.584 3.692 1.00 75.56 106 ARG A CA 1
ATOM 833 C C . ARG A 1 106 ? 2.650 12.998 4.282 1.00 75.56 106 ARG A C 1
ATOM 835 O O . ARG A 1 106 ? 2.540 12.994 5.504 1.00 75.56 106 ARG A O 1
ATOM 842 N N . GLU A 1 107 ? 1.650 13.357 3.482 1.00 78.88 107 GLU A N 1
ATOM 843 C CA . GLU A 1 107 ? 0.399 13.955 3.980 1.00 78.88 107 GLU A CA 1
ATOM 844 C C . GLU A 1 107 ? -0.889 13.278 3.483 1.00 78.88 107 GLU A C 1
ATOM 846 O O . GLU A 1 107 ? -1.974 13.639 3.927 1.00 78.88 107 GLU A O 1
ATOM 851 N N . ASN A 1 108 ? -0.802 12.280 2.599 1.00 85.62 108 ASN A N 1
ATOM 852 C CA . ASN A 1 108 ? -1.975 11.732 1.904 1.00 85.62 108 ASN A CA 1
ATOM 853 C C . ASN A 1 108 ? -2.289 10.275 2.249 1.00 85.62 108 ASN A C 1
ATOM 855 O O . ASN A 1 108 ? -3.006 9.615 1.505 1.00 85.62 108 ASN A O 1
ATOM 859 N N . TRP A 1 109 ? -1.796 9.762 3.373 1.00 92.00 109 TRP A N 1
ATOM 860 C CA . TRP A 1 109 ? -2.112 8.411 3.828 1.00 92.00 109 TRP A CA 1
ATOM 861 C C . TRP A 1 109 ? -2.945 8.434 5.105 1.00 92.00 109 TRP A C 1
ATOM 863 O O . TRP A 1 109 ? -2.804 9.300 5.965 1.00 92.00 109 TRP A O 1
ATOM 873 N N . GLN A 1 110 ? -3.815 7.441 5.237 1.00 95.81 110 GLN A N 1
ATOM 874 C CA . GLN A 1 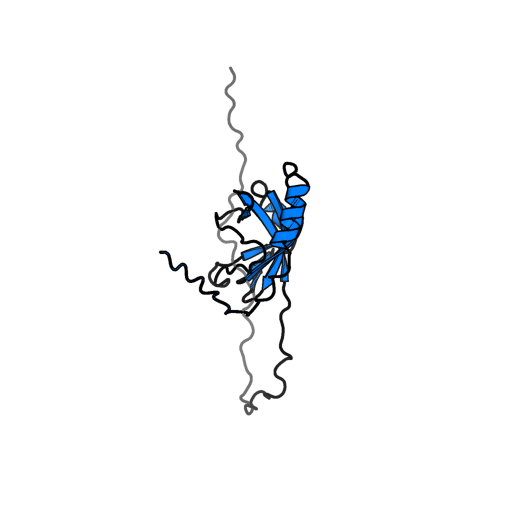110 ? -4.560 7.173 6.466 1.00 95.81 110 GLN A CA 1
ATOM 875 C C . GLN A 1 110 ? -4.311 5.755 6.979 1.00 95.81 110 GLN A C 1
ATOM 877 O O . GLN A 1 110 ? -4.495 5.487 8.164 1.00 95.81 110 GLN A O 1
ATOM 882 N N . VAL A 1 111 ? -3.871 4.850 6.107 1.00 97.06 111 VAL A N 1
ATOM 883 C CA . VAL A 1 111 ? -3.482 3.485 6.457 1.00 97.06 111 VAL A CA 1
ATOM 884 C C . VAL A 1 111 ? -2.167 3.168 5.757 1.00 97.06 111 VAL A C 1
ATOM 886 O O . VAL A 1 111 ? -2.005 3.468 4.577 1.00 97.06 111 VAL A O 1
ATOM 889 N N . VAL A 1 112 ? -1.231 2.554 6.476 1.00 97.69 112 VAL A N 1
ATOM 890 C CA . VAL A 1 112 ? 0.013 2.008 5.925 1.00 97.69 112 VAL A CA 1
ATOM 891 C C . VAL A 1 112 ? 0.138 0.553 6.343 1.00 97.69 112 VAL A C 1
ATOM 893 O O . VAL A 1 112 ? -0.166 0.159 7.474 1.00 97.69 112 VAL A O 1
ATOM 896 N N . GLY A 1 113 ? 0.593 -0.256 5.403 1.00 97.62 113 GLY A N 1
ATOM 897 C CA . GLY A 1 113 ? 0.619 -1.698 5.525 1.00 97.62 113 GLY A CA 1
ATOM 898 C C . GLY A 1 113 ? 1.491 -2.324 4.452 1.00 97.62 113 GLY A C 1
ATOM 899 O O . GLY A 1 113 ? 2.237 -1.635 3.752 1.00 97.62 113 GLY A O 1
ATOM 900 N N . THR A 1 114 ? 1.373 -3.634 4.319 1.00 97.94 114 THR A N 1
ATOM 901 C CA . THR A 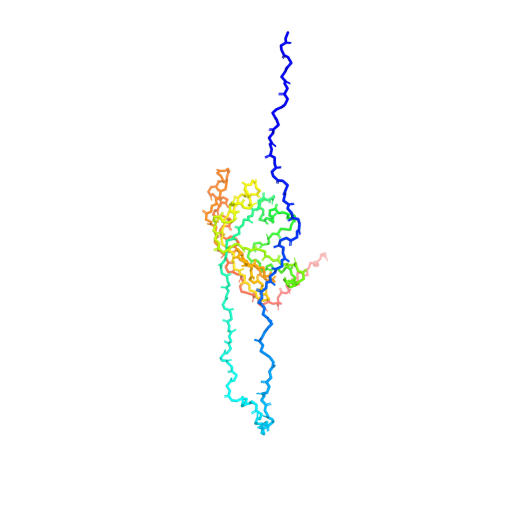1 114 ? 2.017 -4.402 3.265 1.00 97.94 114 THR A CA 1
ATOM 902 C C . THR A 1 114 ? 1.002 -4.880 2.237 1.00 97.94 114 THR A C 1
ATOM 904 O O . THR A 1 114 ? -0.187 -5.050 2.514 1.00 97.94 114 THR A O 1
ATOM 907 N N . VAL A 1 115 ? 1.479 -5.070 1.016 1.00 97.69 115 VAL A N 1
ATOM 908 C CA . VAL A 1 115 ? 0.709 -5.528 -0.133 1.00 97.69 115 VAL A CA 1
ATOM 909 C C . VAL A 1 115 ? 1.477 -6.661 -0.801 1.00 97.69 115 VAL A C 1
ATOM 911 O O . VAL A 1 115 ? 2.703 -6.594 -0.927 1.00 97.69 115 VAL A O 1
ATOM 914 N N . LYS A 1 116 ? 0.757 -7.706 -1.202 1.00 97.00 116 LYS A N 1
ATOM 915 C CA . LYS A 1 116 ? 1.264 -8.765 -2.074 1.00 97.00 116 LYS A CA 1
ATOM 916 C C . LYS A 1 116 ? 1.207 -8.280 -3.510 1.00 97.00 116 LYS A C 1
ATOM 918 O O . LYS A 1 116 ? 0.184 -7.739 -3.920 1.00 97.00 116 LYS A O 1
ATOM 923 N N . LEU A 1 117 ? 2.280 -8.495 -4.253 1.00 96.94 117 LEU A N 1
ATOM 924 C CA . LEU A 1 117 ? 2.434 -8.117 -5.651 1.00 96.94 117 LEU A CA 1
ATOM 925 C C . LEU A 1 117 ? 2.869 -9.330 -6.473 1.00 96.94 117 LEU A C 1
ATOM 927 O O . LEU A 1 117 ? 3.751 -10.077 -6.047 1.00 96.94 117 LEU A O 1
ATOM 931 N N . TRP A 1 118 ? 2.269 -9.522 -7.646 1.00 96.19 118 TRP A N 1
ATOM 932 C CA . TRP A 1 118 ? 2.625 -10.612 -8.561 1.00 96.19 118 TRP A CA 1
ATOM 933 C C . TRP A 1 118 ? 2.181 -10.314 -10.003 1.00 96.19 118 TRP A C 1
ATOM 935 O O . TRP A 1 118 ? 1.691 -9.224 -10.306 1.00 96.19 118 TRP A O 1
ATOM 945 N N . GLY A 1 119 ? 2.375 -11.292 -10.893 1.00 94.25 119 GLY A N 1
ATOM 946 C CA . GLY A 1 119 ? 2.193 -11.148 -12.338 1.00 94.25 119 GLY A CA 1
ATOM 947 C C . GLY A 1 119 ? 3.451 -10.587 -12.981 1.00 94.25 119 GLY A C 1
ATOM 948 O O . GLY A 1 119 ? 4.565 -10.942 -12.589 1.00 94.25 119 GLY A O 1
ATOM 949 N N . ASN A 1 120 ? 3.286 -9.685 -13.943 1.00 94.88 120 ASN A N 1
ATOM 950 C CA . ASN A 1 120 ? 4.408 -8.873 -14.389 1.00 94.88 120 ASN A CA 1
ATOM 951 C C . ASN A 1 120 ? 4.818 -7.905 -13.272 1.00 94.88 120 ASN A C 1
ATOM 953 O O . ASN A 1 120 ? 3.972 -7.228 -12.685 1.00 94.88 120 ASN A O 1
ATOM 957 N N . VAL A 1 121 ? 6.118 -7.832 -12.976 1.00 95.94 121 VAL A N 1
ATOM 958 C CA . VAL A 1 121 ? 6.662 -6.923 -11.962 1.00 95.94 121 VAL A CA 1
ATOM 959 C C . VAL A 1 121 ? 7.912 -6.236 -12.492 1.00 95.94 121 VAL A C 1
ATOM 961 O O . VAL A 1 121 ? 8.836 -6.882 -12.981 1.00 95.94 121 VAL A O 1
ATOM 964 N N . VAL A 1 122 ? 7.952 -4.915 -12.349 1.00 96.12 122 VAL A N 1
ATOM 965 C CA . VAL A 1 122 ? 9.137 -4.092 -12.579 1.00 96.12 122 VAL A CA 1
ATOM 966 C C . VAL A 1 122 ? 9.704 -3.690 -11.227 1.00 96.12 122 VAL A C 1
ATOM 968 O O . VAL A 1 122 ? 9.048 -3.022 -10.425 1.00 96.12 122 VAL A O 1
ATOM 971 N N . GLU A 1 123 ? 10.939 -4.096 -10.963 1.00 96.94 123 GLU A N 1
ATOM 972 C CA . GLU A 1 123 ? 11.683 -3.628 -9.803 1.00 96.94 123 GLU A CA 1
ATOM 973 C C . GLU A 1 123 ? 12.303 -2.256 -10.097 1.00 96.94 123 GLU A C 1
ATOM 975 O O . GLU A 1 123 ? 13.015 -2.059 -11.081 1.00 96.94 123 GLU A O 1
ATOM 980 N N . HIS A 1 124 ? 12.043 -1.300 -9.213 1.00 95.81 124 HIS A N 1
ATOM 981 C CA . HIS A 1 124 ? 12.674 0.012 -9.195 1.00 95.81 124 HIS A CA 1
ATOM 982 C C . HIS A 1 124 ? 13.683 0.087 -8.042 1.00 95.81 124 HIS A C 1
ATOM 984 O O . HIS A 1 124 ? 13.702 -0.765 -7.150 1.00 95.81 124 HIS A O 1
ATOM 990 N N . THR A 1 125 ? 14.513 1.133 -8.010 1.00 96.38 125 THR A N 1
ATOM 991 C CA . THR A 1 125 ? 15.501 1.323 -6.933 1.00 96.38 125 THR A CA 1
ATOM 992 C C . THR A 1 125 ? 14.845 1.255 -5.551 1.00 96.38 125 THR A C 1
ATOM 994 O O . THR A 1 125 ? 15.301 0.498 -4.696 1.00 96.38 125 THR A O 1
ATOM 997 N N . GLU A 1 126 ? 13.706 1.936 -5.379 1.00 96.06 126 GLU A N 1
ATOM 998 C CA . GLU A 1 126 ? 13.047 2.103 -4.074 1.00 96.06 126 GLU A CA 1
ATOM 999 C C . GLU A 1 126 ? 11.758 1.306 -3.877 1.00 96.06 126 GLU A C 1
ATOM 1001 O O . GLU A 1 126 ? 11.125 1.370 -2.818 1.00 96.06 126 GLU A O 1
ATOM 1006 N N . GLY A 1 127 ? 11.357 0.531 -4.877 1.00 97.00 127 GLY A N 1
ATOM 1007 C CA . GLY A 1 127 ? 10.052 -0.103 -4.866 1.00 97.00 127 GLY A CA 1
ATOM 1008 C C . GLY A 1 127 ? 9.847 -1.079 -6.002 1.00 97.00 127 GLY A C 1
ATOM 1009 O O . GLY A 1 127 ? 10.778 -1.457 -6.706 1.00 97.00 127 GLY A O 1
ATOM 1010 N N . TYR A 1 128 ? 8.594 -1.455 -6.168 1.00 97.25 128 TYR A N 1
ATOM 1011 C CA . TYR A 1 128 ? 8.114 -2.353 -7.197 1.00 97.25 128 TYR A CA 1
ATOM 1012 C C . TYR A 1 128 ? 6.898 -1.731 -7.857 1.00 97.25 128 TYR A C 1
ATOM 1014 O O . TYR A 1 128 ? 6.174 -0.946 -7.236 1.00 97.25 128 TYR A O 1
ATOM 1022 N N . ARG A 1 129 ? 6.665 -2.126 -9.100 1.00 97.12 129 ARG A N 1
ATOM 1023 C CA . ARG A 1 129 ? 5.419 -1.886 -9.810 1.00 97.12 129 ARG A CA 1
ATOM 1024 C C . ARG A 1 129 ? 4.922 -3.201 -10.372 1.00 97.12 129 ARG A C 1
ATOM 1026 O O . ARG A 1 129 ? 5.674 -3.859 -11.082 1.00 97.12 129 ARG A O 1
ATOM 1033 N N . ALA A 1 130 ? 3.696 -3.585 -10.046 1.00 96.69 130 ALA A N 1
ATOM 1034 C CA . ALA A 1 130 ? 3.161 -4.886 -10.426 1.00 96.69 130 ALA A CA 1
ATOM 1035 C C . ALA A 1 130 ? 1.797 -4.797 -11.101 1.00 96.69 130 ALA A C 1
ATOM 1037 O O . ALA A 1 130 ? 1.033 -3.859 -10.871 1.00 96.69 130 ALA A O 1
ATOM 1038 N N . GLU A 1 131 ? 1.508 -5.807 -11.911 1.00 96.31 131 GLU A N 1
ATOM 1039 C CA . GLU A 1 131 ? 0.224 -6.008 -12.576 1.00 96.31 131 GLU A CA 1
ATOM 1040 C C . GLU A 1 131 ? -0.889 -6.315 -11.572 1.00 96.31 131 GLU A C 1
ATOM 1042 O O . GLU A 1 131 ? -1.936 -5.666 -11.605 1.00 96.31 131 GLU A O 1
ATOM 1047 N N . PHE A 1 132 ? -0.639 -7.239 -10.640 1.00 96.19 132 PHE A N 1
ATOM 1048 C CA . PHE A 1 132 ? -1.609 -7.631 -9.623 1.00 96.19 132 PHE A CA 1
ATOM 1049 C C . PHE A 1 132 ? -1.188 -7.192 -8.229 1.00 96.19 132 PHE A C 1
ATOM 1051 O O . PHE A 1 132 ? 0.001 -7.191 -7.890 1.00 96.19 132 PHE A O 1
ATOM 1058 N N . ALA A 1 133 ? -2.180 -6.850 -7.409 1.00 96.81 133 ALA A N 1
ATOM 1059 C CA . ALA A 1 133 ? -1.961 -6.517 -6.013 1.00 96.81 133 ALA A CA 1
ATOM 1060 C C . ALA A 1 133 ? -3.113 -6.955 -5.102 1.00 96.81 133 ALA A C 1
ATOM 1062 O O . ALA A 1 133 ? -4.278 -6.922 -5.492 1.00 96.81 133 ALA A O 1
ATOM 1063 N N . LEU A 1 134 ? -2.787 -7.299 -3.855 1.00 96.00 134 LEU A N 1
ATOM 1064 C CA . LEU A 1 134 ? -3.760 -7.587 -2.796 1.00 96.00 134 LEU A CA 1
ATOM 1065 C C . LEU A 1 134 ? -3.226 -7.093 -1.445 1.00 96.00 134 LEU A C 1
ATOM 1067 O O . LEU A 1 134 ? -2.063 -7.374 -1.129 1.00 96.00 134 LEU A O 1
ATOM 1071 N N . PRO A 1 135 ? -4.015 -6.360 -0.635 1.00 97.12 135 PRO A N 1
ATOM 1072 C CA . PRO A 1 135 ? -3.582 -5.961 0.698 1.00 97.12 135 PRO A CA 1
ATOM 1073 C C . PRO A 1 135 ? -3.243 -7.192 1.533 1.00 97.12 135 PRO A C 1
ATOM 1075 O O . PRO A 1 135 ? -3.956 -8.191 1.506 1.00 97.12 135 PRO A O 1
ATOM 1078 N N . HIS A 1 136 ? -2.130 -7.130 2.255 1.00 96.19 136 HIS A N 1
ATOM 1079 C CA . HIS A 1 136 ? -1.628 -8.272 3.006 1.00 96.19 136 HIS A CA 1
ATOM 1080 C C . HIS A 1 136 ? -1.795 -8.085 4.507 1.00 96.19 136 HIS A C 1
ATOM 1082 O O . HIS A 1 136 ? -2.440 -8.906 5.148 1.00 96.19 136 HIS A O 1
ATOM 1088 N N . GLU A 1 137 ? -1.236 -7.008 5.055 1.00 96.75 137 GLU A N 1
ATOM 1089 C CA . GLU A 1 137 ? -1.332 -6.671 6.473 1.00 96.75 137 GLU A CA 1
ATOM 1090 C C . GLU A 1 137 ? -1.389 -5.153 6.653 1.00 96.75 137 GLU A C 1
ATOM 1092 O O . GLU A 1 137 ? -0.787 -4.401 5.889 1.00 96.75 137 GLU A O 1
ATOM 1097 N N . PHE A 1 138 ? -2.074 -4.686 7.697 1.00 97.44 138 PHE A N 1
ATOM 1098 C CA . PHE A 1 138 ? -2.103 -3.269 8.066 1.00 97.44 138 PHE A CA 1
ATOM 1099 C C . PHE A 1 138 ? -1.392 -3.050 9.394 1.00 97.44 138 PHE A C 1
ATOM 1101 O O . PHE A 1 138 ? -1.714 -3.692 10.397 1.00 97.44 138 PHE A O 1
ATOM 1108 N N . HIS A 1 139 ? -0.459 -2.100 9.407 1.00 96.00 139 HIS A N 1
ATOM 1109 C CA . HIS A 1 139 ? 0.419 -1.862 10.551 1.00 96.00 139 HIS A CA 1
ATOM 1110 C C . HIS A 1 139 ? 0.145 -0.516 11.217 1.00 96.00 139 HIS A C 1
ATOM 1112 O O . HIS A 1 139 ? 0.158 -0.419 12.443 1.00 96.00 139 HIS A O 1
ATOM 1118 N N . ILE A 1 140 ? -0.101 0.526 10.422 1.00 95.50 140 ILE A N 1
ATOM 1119 C CA . ILE A 1 140 ? -0.200 1.900 10.909 1.00 95.50 140 ILE A CA 1
ATOM 1120 C C . ILE A 1 140 ? -1.514 2.487 10.418 1.00 95.50 140 ILE A C 1
ATOM 1122 O O . ILE A 1 140 ? -1.850 2.415 9.239 1.00 95.50 140 ILE A O 1
ATOM 1126 N N . PHE A 1 141 ? -2.248 3.081 11.348 1.00 95.81 141 PHE A N 1
ATOM 1127 C CA . PHE A 1 141 ? -3.542 3.693 11.104 1.00 95.81 141 PHE A CA 1
ATOM 1128 C C . PHE A 1 141 ? -3.504 5.132 11.585 1.00 95.81 141 PHE A C 1
ATOM 1130 O O . PHE A 1 141 ? -2.884 5.439 12.606 1.00 95.81 141 PHE A O 1
ATOM 1137 N N . HIS A 1 142 ? -4.222 6.000 10.885 1.00 93.56 142 HIS A N 1
ATOM 1138 C CA . HIS A 1 142 ? -4.492 7.335 11.374 1.00 93.56 142 HIS A CA 1
ATOM 1139 C C . HIS A 1 142 ? -5.218 7.250 12.725 1.00 93.56 142 HIS A C 1
ATOM 1141 O O . HIS A 1 142 ? -6.108 6.416 12.925 1.00 93.56 142 HIS A O 1
ATOM 1147 N N . SER A 1 143 ? -4.844 8.118 13.666 1.00 90.88 143 SER A N 1
ATOM 1148 C CA . SER A 1 143 ? -5.319 8.070 15.058 1.00 90.88 143 SER A CA 1
ATOM 1149 C C . SER A 1 143 ? -6.828 8.282 15.205 1.00 90.88 143 SER A C 1
ATOM 1151 O O . SER A 1 143 ? -7.405 7.939 16.232 1.00 90.88 143 SER A O 1
ATOM 1153 N N . THR A 1 144 ? -7.476 8.821 14.174 1.00 93.75 144 THR A N 1
ATOM 1154 C CA . THR A 1 144 ? -8.918 9.090 14.139 1.00 93.75 144 THR A CA 1
ATOM 1155 C C . THR A 1 144 ? -9.775 7.843 13.935 1.00 93.75 144 THR A C 1
ATOM 1157 O O . THR A 1 144 ? -10.990 7.926 14.091 1.00 93.75 144 THR A O 1
ATOM 1160 N N . PHE A 1 145 ? -9.195 6.704 13.55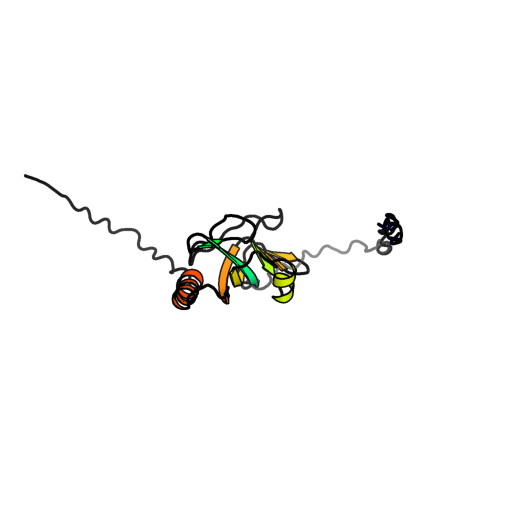0 1.00 95.44 145 PHE A N 1
ATOM 1161 C CA . PHE A 1 145 ? -9.964 5.480 13.338 1.00 95.44 145 PHE A CA 1
ATOM 1162 C C . PHE A 1 145 ? -10.242 4.748 14.651 1.00 95.44 145 PHE A C 1
ATOM 1164 O O . PHE A 1 145 ? -9.334 4.527 15.456 1.00 95.44 145 PHE A O 1
ATOM 1171 N N . SER A 1 146 ? -11.498 4.333 14.837 1.00 96.56 146 SER A N 1
ATOM 1172 C CA . SER A 1 146 ? -11.895 3.459 15.942 1.00 96.56 146 SER A CA 1
ATOM 1173 C C . SER A 1 146 ? -11.274 2.074 15.786 1.00 96.56 146 SER A C 1
ATOM 1175 O O . SER A 1 146 ? -11.027 1.613 14.672 1.00 96.56 146 SER A O 1
ATOM 1177 N N . ASP A 1 147 ? -11.065 1.376 16.899 1.00 96.56 147 ASP A N 1
ATOM 1178 C CA . ASP A 1 147 ? -10.487 0.028 16.866 1.00 96.56 147 ASP A CA 1
ATOM 1179 C C . ASP A 1 147 ? -11.389 -0.960 16.118 1.00 96.56 147 ASP A C 1
ATOM 1181 O O . ASP A 1 147 ? -10.902 -1.709 15.279 1.00 96.56 147 ASP A O 1
ATOM 1185 N N . SER A 1 148 ? -12.713 -0.840 16.272 1.00 96.62 148 SER A N 1
ATOM 1186 C CA . SER A 1 148 ? -13.689 -1.617 15.496 1.00 96.62 148 SER A CA 1
ATOM 1187 C C . SER A 1 148 ? -13.538 -1.457 13.981 1.00 96.62 148 SER A C 1
ATOM 1189 O O . SER A 1 148 ? -13.731 -2.416 13.239 1.00 96.62 148 SER A O 1
ATOM 1191 N N . PHE A 1 149 ? -13.176 -0.263 13.505 1.00 95.88 149 PHE A N 1
ATOM 1192 C CA . PHE A 1 149 ? -12.972 -0.019 12.081 1.00 95.88 149 PHE A CA 1
ATOM 1193 C C . PHE A 1 149 ? -11.628 -0.578 11.601 1.00 95.88 149 PHE A C 1
ATOM 1195 O O . PHE A 1 149 ? -11.551 -1.137 10.510 1.00 95.88 149 PHE A O 1
ATOM 1202 N N . LYS A 1 150 ? -10.575 -0.486 12.426 1.00 96.19 150 LYS A N 1
ATOM 1203 C CA . LYS A 1 150 ? -9.273 -1.113 12.136 1.00 96.19 150 LYS A CA 1
ATOM 1204 C C . LYS A 1 150 ? -9.402 -2.633 12.043 1.00 96.19 150 LYS A C 1
ATOM 1206 O O . LYS A 1 150 ? -8.810 -3.234 11.151 1.00 96.19 150 LYS A O 1
ATOM 1211 N N . ASP A 1 151 ? -10.167 -3.236 12.948 1.00 95.88 151 ASP A N 1
ATOM 1212 C CA . ASP A 1 151 ? -10.407 -4.679 12.972 1.00 95.88 151 ASP A CA 1
ATOM 1213 C C . ASP A 1 151 ? -11.231 -5.123 11.765 1.00 95.88 151 ASP A C 1
ATOM 1215 O O . ASP A 1 151 ? -10.854 -6.083 11.097 1.00 95.88 151 ASP A O 1
ATOM 1219 N N . TRP A 1 152 ? -12.283 -4.373 11.421 1.00 94.94 152 TRP A N 1
ATOM 1220 C CA . TRP A 1 152 ? -13.055 -4.603 10.200 1.00 94.94 152 TRP A CA 1
ATOM 1221 C C . TRP A 1 152 ? -12.181 -4.514 8.939 1.00 94.94 152 TRP A C 1
ATOM 1223 O O . TRP A 1 152 ? -12.221 -5.418 8.110 1.00 94.94 152 TRP A O 1
ATOM 1233 N N . LEU A 1 153 ? -11.325 -3.488 8.816 1.00 95.25 153 LEU A N 1
ATOM 1234 C CA . LEU A 1 153 ? -10.405 -3.361 7.678 1.00 95.25 153 LEU A CA 1
ATOM 1235 C C . LEU A 1 153 ? -9.493 -4.581 7.548 1.00 95.25 153 LEU A C 1
ATOM 1237 O O . LEU A 1 153 ? -9.346 -5.115 6.452 1.00 95.25 153 LEU A O 1
ATOM 1241 N N . LYS A 1 154 ? -8.891 -5.031 8.655 1.00 95.25 154 LYS A N 1
ATOM 1242 C CA . LYS A 1 154 ? -8.054 -6.237 8.663 1.00 95.25 154 LYS A CA 1
ATOM 1243 C C . LYS A 1 154 ? -8.866 -7.455 8.228 1.00 95.25 154 LYS A C 1
ATOM 1245 O O . LYS A 1 154 ? -8.450 -8.158 7.321 1.00 95.25 154 LYS A O 1
ATOM 1250 N N . GLN A 1 155 ? -10.036 -7.673 8.822 1.00 93.69 155 GLN A N 1
ATOM 1251 C CA . GLN A 1 155 ? -10.872 -8.828 8.510 1.00 93.69 155 GLN A CA 1
ATOM 1252 C C . GLN A 1 155 ? -11.264 -8.884 7.029 1.00 93.69 155 GLN A C 1
ATOM 1254 O O . GLN A 1 155 ? -11.106 -9.925 6.405 1.00 93.69 155 GLN A O 1
ATOM 1259 N N . GLU A 1 156 ? -11.754 -7.782 6.467 1.00 93.62 156 GLU A N 1
ATOM 1260 C CA . GLU A 1 156 ? -12.324 -7.785 5.119 1.00 93.62 156 GLU A CA 1
ATOM 1261 C C . GLU A 1 156 ? -11.262 -7.756 4.016 1.00 93.62 156 GLU A C 1
ATOM 1263 O O . GLU A 1 156 ? -11.413 -8.413 2.991 1.00 93.62 156 GLU A O 1
ATOM 1268 N N . TYR A 1 157 ? -10.178 -6.995 4.194 1.00 94.06 157 TYR A N 1
ATOM 1269 C CA . TYR A 1 157 ? -9.187 -6.816 3.129 1.00 94.06 157 TYR A CA 1
ATOM 1270 C C . TYR A 1 157 ? -8.069 -7.854 3.138 1.00 94.06 157 TYR A C 1
ATOM 1272 O O . TYR A 1 157 ? -7.444 -8.044 2.098 1.00 94.06 157 TYR A O 1
ATOM 1280 N N . THR A 1 158 ? -7.797 -8.499 4.276 1.00 90.94 158 THR A N 1
ATOM 1281 C CA . THR A 1 158 ? -6.725 -9.503 4.381 1.00 90.94 158 THR A CA 1
ATOM 1282 C C . THR A 1 158 ? -7.257 -10.924 4.527 1.00 90.94 158 THR A C 1
ATOM 1284 O O . THR A 1 158 ? -6.464 -11.859 4.654 1.00 90.94 158 THR A O 1
ATOM 1287 N N . ALA A 1 159 ? -8.582 -11.116 4.526 1.00 84.31 159 ALA A N 1
ATOM 1288 C CA . ALA A 1 159 ? -9.151 -12.443 4.351 1.00 84.31 159 ALA A CA 1
ATOM 1289 C C . ALA A 1 159 ? -8.658 -13.025 3.024 1.00 84.31 159 ALA A C 1
ATOM 1291 O O . ALA A 1 159 ? -8.586 -12.330 2.009 1.00 84.31 159 ALA A O 1
ATOM 1292 N N . ALA A 1 160 ? -8.307 -14.313 3.037 1.00 70.88 160 ALA A N 1
ATOM 1293 C CA . ALA A 1 160 ? -8.027 -15.018 1.797 1.00 70.88 160 ALA A CA 1
ATOM 1294 C C . ALA A 1 160 ? -9.235 -14.841 0.862 1.00 70.88 160 ALA A C 1
ATOM 1296 O O . ALA A 1 160 ? -10.364 -14.948 1.356 1.00 70.88 160 ALA A O 1
ATOM 1297 N N . PRO A 1 161 ? -9.020 -14.584 -0.445 1.00 66.31 161 PRO A N 1
ATOM 1298 C CA . PRO A 1 161 ? -10.117 -14.504 -1.396 1.00 66.31 161 PRO A CA 1
ATOM 1299 C C . PRO A 1 161 ? -10.938 -15.773 -1.216 1.00 66.31 161 PRO A C 1
ATOM 1301 O O . PRO A 1 161 ? -10.400 -16.878 -1.342 1.00 66.31 161 PRO A O 1
ATOM 1304 N N . SER A 1 162 ? -12.196 -15.608 -0.797 1.00 59.94 162 SER A N 1
ATOM 1305 C CA . SER A 1 162 ? -13.110 -16.713 -0.525 1.00 59.94 162 SER A CA 1
ATOM 1306 C C . SER A 1 162 ? -13.053 -17.629 -1.733 1.00 59.94 162 SER A C 1
ATOM 1308 O O . SER A 1 162 ? -13.449 -17.206 -2.822 1.00 59.94 162 SER A O 1
ATOM 1310 N N . SER A 1 163 ? -12.454 -18.814 -1.565 1.00 53.41 163 SER A N 1
ATOM 1311 C CA . SER A 1 163 ? -12.151 -19.700 -2.683 1.00 53.41 163 SER A CA 1
ATOM 1312 C C . SER A 1 163 ? -13.426 -19.861 -3.483 1.00 53.41 163 SER A C 1
ATOM 1314 O O . SER A 1 163 ? -14.436 -20.250 -2.898 1.00 53.41 163 SER A O 1
ATOM 1316 N N . CYS A 1 164 ? -13.368 -19.496 -4.759 1.00 49.53 164 CYS A N 1
ATOM 1317 C CA . CYS A 1 164 ? -14.437 -19.576 -5.737 1.00 49.53 164 CYS A CA 1
ATOM 1318 C C . CYS A 1 164 ? -15.334 -20.780 -5.442 1.00 49.53 164 CYS A C 1
ATOM 1320 O O . CYS A 1 164 ? -15.017 -21.915 -5.811 1.00 49.53 164 CYS A O 1
ATOM 1322 N N . ASP A 1 165 ? -16.453 -20.521 -4.762 1.00 45.12 165 ASP A N 1
ATOM 1323 C CA . ASP A 1 165 ? -17.529 -21.480 -4.667 1.00 45.12 165 ASP A CA 1
ATOM 1324 C C . ASP A 1 165 ? -18.053 -21.591 -6.094 1.00 45.12 165 ASP A C 1
ATOM 1326 O O . ASP A 1 165 ? -18.816 -20.768 -6.596 1.00 45.12 165 ASP A O 1
ATOM 1330 N N . SER A 1 166 ? -17.529 -22.584 -6.805 1.00 50.06 166 SER A N 1
ATOM 1331 C CA . SER A 1 166 ? -17.837 -22.877 -8.203 1.00 50.06 166 SER A CA 1
ATOM 1332 C C . SER A 1 166 ? -19.254 -23.469 -8.334 1.00 50.06 166 SER A C 1
ATOM 1334 O O . SER A 1 166 ? -19.612 -24.044 -9.359 1.00 50.06 166 SER A O 1
ATOM 1336 N N . GLY A 1 167 ? -20.074 -23.344 -7.284 1.00 46.53 167 GLY A N 1
ATOM 1337 C CA . GLY A 1 167 ? -21.431 -23.849 -7.133 1.00 46.53 167 GLY A CA 1
ATOM 1338 C C . GLY A 1 167 ? -22.478 -22.978 -7.820 1.00 46.53 167 GLY A C 1
ATOM 1339 O O . GLY A 1 167 ? -23.460 -22.561 -7.208 1.00 46.53 167 GLY A O 1
ATOM 1340 N N . GLY A 1 168 ? -22.304 -22.722 -9.114 1.00 45.66 168 GLY A N 1
ATOM 1341 C CA . GLY A 1 168 ? -23.395 -22.250 -9.953 1.00 45.66 168 GLY A CA 1
ATOM 1342 C C . GLY A 1 168 ? -24.475 -23.327 -10.073 1.00 45.66 168 GLY A C 1
ATOM 1343 O O . GLY A 1 168 ? -24.287 -24.315 -10.776 1.00 45.66 168 GLY A O 1
ATOM 1344 N N . GLY A 1 169 ? -25.633 -23.108 -9.440 1.00 49.84 169 GLY A N 1
ATOM 1345 C CA . GLY A 1 169 ? -26.901 -23.615 -9.971 1.00 49.84 169 GLY A CA 1
ATOM 1346 C C . GLY A 1 169 ? -27.858 -24.299 -8.996 1.00 49.84 169 GLY A C 1
ATOM 1347 O O . GLY A 1 169 ? -28.158 -25.479 -9.151 1.00 49.84 169 GLY A O 1
ATOM 1348 N N . ARG A 1 170 ? -28.490 -23.537 -8.098 1.00 44.03 170 ARG A N 1
ATOM 1349 C CA . ARG A 1 170 ? -29.890 -23.811 -7.724 1.00 44.03 170 ARG A CA 1
ATOM 1350 C C . ARG A 1 170 ? -30.706 -22.524 -7.758 1.00 44.03 170 ARG A C 1
ATOM 1352 O O . ARG A 1 170 ? -30.939 -21.875 -6.747 1.00 44.03 170 ARG A O 1
ATOM 1359 N N . PHE A 1 171 ? -31.160 -22.185 -8.963 1.00 44.69 171 PHE A N 1
ATOM 1360 C CA . PHE A 1 171 ? -32.338 -21.346 -9.153 1.00 44.69 171 PHE A CA 1
ATOM 1361 C C . PHE A 1 171 ? -33.534 -22.084 -8.539 1.00 44.69 171 PHE A C 1
ATOM 1363 O O . PHE A 1 171 ? -34.051 -23.040 -9.118 1.00 44.69 171 PHE A O 1
ATOM 1370 N N . LEU A 1 172 ? -33.965 -21.674 -7.347 1.00 51.00 172 LEU A N 1
ATOM 1371 C CA . LEU A 1 172 ? -35.294 -22.023 -6.861 1.00 51.00 172 LEU A CA 1
ATOM 1372 C C . LEU A 1 172 ? -36.288 -21.113 -7.582 1.00 51.00 172 LEU A C 1
ATOM 1374 O O . LEU A 1 172 ? -36.470 -19.952 -7.221 1.00 51.00 172 LEU A O 1
ATOM 1378 N N . GLY A 1 173 ? -36.902 -21.651 -8.635 1.00 44.28 173 GLY A N 1
ATOM 1379 C CA . GLY A 1 173 ? -38.089 -21.074 -9.250 1.00 44.28 173 GLY A CA 1
ATOM 1380 C C . GLY A 1 173 ? -39.242 -21.087 -8.248 1.00 44.28 173 GLY A C 1
ATOM 1381 O O . GLY A 1 173 ? -39.941 -22.087 -8.110 1.00 44.28 173 GLY A O 1
ATOM 1382 N N . GLY A 1 174 ? -39.423 -19.976 -7.536 1.00 45.03 174 GLY A N 1
ATOM 1383 C CA . GLY A 1 174 ? -40.631 -19.684 -6.777 1.00 45.03 174 GLY A CA 1
ATOM 1384 C C . GLY A 1 174 ? -41.738 -19.254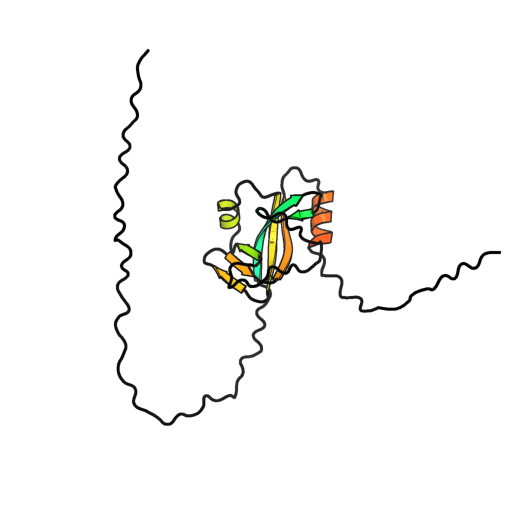 -7.733 1.00 45.03 174 GLY A C 1
ATOM 1385 O O . GLY A 1 174 ? -41.849 -18.078 -8.068 1.00 45.03 174 GLY A O 1
ATOM 1386 N N . GLY A 1 175 ? -42.536 -20.217 -8.193 1.00 53.09 175 GLY A N 1
ATOM 1387 C CA . GLY A 1 175 ? -43.801 -19.947 -8.864 1.00 53.09 175 GLY A CA 1
ATOM 1388 C C . GLY A 1 175 ? -44.809 -19.387 -7.863 1.00 53.09 175 GLY A C 1
ATOM 1389 O O . GLY A 1 175 ? -45.366 -20.127 -7.059 1.00 53.09 175 GLY A O 1
ATOM 1390 N N . ILE A 1 176 ? -45.033 -18.079 -7.922 1.00 57.97 176 ILE A N 1
ATOM 1391 C CA . ILE A 1 176 ? -46.216 -17.416 -7.375 1.00 57.97 176 ILE A CA 1
ATOM 1392 C C . ILE A 1 176 ? -47.322 -17.513 -8.429 1.00 57.97 176 ILE A C 1
ATOM 1394 O O . ILE A 1 176 ? -47.302 -16.802 -9.430 1.00 57.97 176 ILE A O 1
ATOM 1398 N N . GLY A 1 177 ? -48.246 -18.450 -8.226 1.00 55.09 177 GLY A N 1
ATOM 1399 C CA . GLY A 1 177 ? -49.532 -18.500 -8.914 1.00 55.09 177 GLY A CA 1
ATOM 1400 C C . GLY A 1 177 ? -50.617 -18.033 -7.954 1.00 55.09 177 GLY A C 1
ATOM 1401 O O . GLY A 1 177 ? -50.873 -18.697 -6.951 1.00 55.09 177 GLY A O 1
ATOM 1402 N N . SER A 1 178 ? -51.181 -16.869 -8.253 1.00 68.25 178 SER A N 1
ATOM 1403 C CA . SER A 1 178 ? -52.320 -16.253 -7.578 1.00 68.25 178 SER A CA 1
ATOM 1404 C C . SER A 1 178 ? -53.640 -16.735 -8.189 1.00 68.25 178 SER A C 1
ATOM 1406 O O . SER A 1 178 ? -53.694 -16.921 -9.403 1.00 68.25 178 SER A O 1
ATOM 1408 N N . GLU A 1 179 ? -54.662 -16.804 -7.326 1.00 59.53 179 GLU A N 1
ATOM 1409 C CA . GLU A 1 179 ? -56.122 -16.857 -7.584 1.00 59.53 179 GLU A CA 1
ATOM 1410 C C . GLU A 1 179 ? -56.751 -18.150 -8.134 1.00 59.53 179 GLU A C 1
ATOM 1412 O O . GLU A 1 179 ? -56.401 -18.622 -9.237 1.00 59.53 179 GLU A O 1
#

Foldseek 3Di:
DDDDDDDPPDDPDDDPPPPDDDDDDDDDDDDDDDPDPDPDPPDPDDPPPPFWDKFKDFFDADPLFTAHLPDRDTDFFQDKDFFDDVVVVTADKGFRDVVVVCVPSVPRGFWMAIKTADDDWDDDPTIIGHRIIATADTDDGHPPDDPVSVVVSCCGRNPHNPPPPVPPDDPPPPDDDDD

pLDDT: mean 77.35, std 21.68, range [37.78, 98.31]